Protein AF-A0A534D3E3-F1 (afdb_monomer_lite)

Structure (mmCIF, N/CA/C/O backbone):
data_AF-A0A534D3E3-F1
#
_entry.id   AF-A0A534D3E3-F1
#
loop_
_atom_site.group_PDB
_atom_site.id
_atom_site.type_symbol
_atom_site.label_atom_id
_atom_site.label_alt_id
_atom_site.label_comp_id
_atom_site.label_asym_id
_atom_site.label_entity_id
_atom_site.label_seq_id
_atom_site.pdbx_PDB_ins_code
_atom_site.Cartn_x
_atom_site.Cartn_y
_atom_site.Cartn_z
_atom_site.occupancy
_atom_site.B_iso_or_equiv
_atom_site.auth_seq_id
_atom_site.auth_comp_id
_atom_site.auth_asym_id
_atom_site.auth_atom_id
_atom_site.pdbx_PDB_model_num
ATOM 1 N N . MET A 1 1 ? -6.125 3.840 43.419 1.00 75.56 1 MET A N 1
ATOM 2 C CA . MET A 1 1 ? -5.828 4.718 42.257 1.00 75.56 1 MET A CA 1
ATOM 3 C C . MET A 1 1 ? -6.120 4.050 40.910 1.00 75.56 1 MET A C 1
ATOM 5 O O . MET A 1 1 ? -6.858 4.633 40.124 1.00 75.56 1 MET A O 1
ATOM 9 N N . LEU A 1 2 ? -5.644 2.821 40.665 1.00 86.75 2 LEU A N 1
ATOM 10 C CA . LEU A 1 2 ? -5.868 2.063 39.416 1.00 86.75 2 LEU A CA 1
ATOM 11 C C . LEU A 1 2 ? -7.349 1.882 39.026 1.00 86.75 2 LEU A C 1
ATOM 13 O O . LEU A 1 2 ? -7.695 2.035 37.862 1.00 86.75 2 LEU A O 1
ATOM 17 N N . GLN A 1 3 ? -8.242 1.642 39.992 1.00 91.06 3 GLN A N 1
ATOM 18 C CA . GLN A 1 3 ? -9.683 1.492 39.726 1.00 91.06 3 GLN A CA 1
ATOM 19 C C . GLN A 1 3 ? -10.329 2.766 39.160 1.00 91.06 3 GLN A C 1
ATOM 21 O O . GLN A 1 3 ? -11.187 2.695 38.284 1.00 91.06 3 GLN A O 1
ATOM 26 N N . ARG A 1 4 ? -9.890 3.943 39.623 1.00 90.12 4 ARG A N 1
ATOM 27 C CA . ARG A 1 4 ? -10.405 5.235 39.149 1.00 90.12 4 ARG A CA 1
ATOM 28 C C . ARG A 1 4 ? -9.904 5.539 37.738 1.00 90.12 4 ARG A C 1
ATOM 30 O O . ARG A 1 4 ? -10.676 6.006 36.910 1.00 90.12 4 ARG A O 1
ATOM 37 N N . LEU A 1 5 ? -8.642 5.212 37.457 1.00 91.12 5 LEU A N 1
ATOM 38 C CA . LEU A 1 5 ? -8.078 5.312 36.113 1.00 91.12 5 LEU A CA 1
ATOM 39 C C . LEU A 1 5 ? -8.803 4.374 35.137 1.00 91.12 5 LEU A C 1
ATOM 41 O O . LEU A 1 5 ? -9.232 4.816 34.077 1.00 91.12 5 LEU A O 1
ATOM 45 N N . ALA A 1 6 ? -9.026 3.116 35.525 1.00 91.75 6 ALA A N 1
ATOM 46 C CA . ALA A 1 6 ? -9.755 2.145 34.710 1.00 91.75 6 ALA A CA 1
ATOM 47 C C . ALA A 1 6 ? -11.202 2.585 34.422 1.00 91.75 6 ALA A C 1
ATOM 49 O O . ALA A 1 6 ? -11.683 2.414 33.303 1.00 91.75 6 ALA A O 1
ATOM 50 N N . ALA A 1 7 ? -11.885 3.198 35.395 1.00 91.69 7 ALA A N 1
ATOM 51 C CA . ALA A 1 7 ? -13.228 3.742 35.199 1.00 91.69 7 ALA A CA 1
ATOM 52 C C . ALA A 1 7 ? -13.253 4.890 34.173 1.00 91.69 7 ALA A C 1
ATOM 54 O O . ALA A 1 7 ? -14.152 4.941 33.333 1.00 91.69 7 ALA A O 1
ATOM 55 N N . ILE A 1 8 ? -12.250 5.774 34.204 1.00 93.06 8 ILE A N 1
ATOM 56 C CA . ILE A 1 8 ? -12.109 6.875 33.239 1.00 93.06 8 ILE A CA 1
ATOM 57 C C . ILE A 1 8 ? -11.812 6.320 31.843 1.00 93.06 8 ILE A C 1
ATOM 59 O O . ILE A 1 8 ? -12.531 6.642 30.901 1.00 93.06 8 ILE A O 1
ATOM 63 N N . VAL A 1 9 ? -10.830 5.422 31.718 1.00 91.44 9 VAL A N 1
ATOM 64 C CA . VAL A 1 9 ? -10.483 4.777 30.441 1.00 91.44 9 VAL A CA 1
ATOM 65 C C . VAL A 1 9 ? -11.694 4.059 29.847 1.00 91.44 9 VAL A C 1
ATOM 67 O O . VAL A 1 9 ? -11.983 4.220 28.667 1.00 91.44 9 VAL A O 1
ATOM 70 N N . ARG A 1 10 ? -12.458 3.319 30.661 1.00 92.94 10 ARG A N 1
A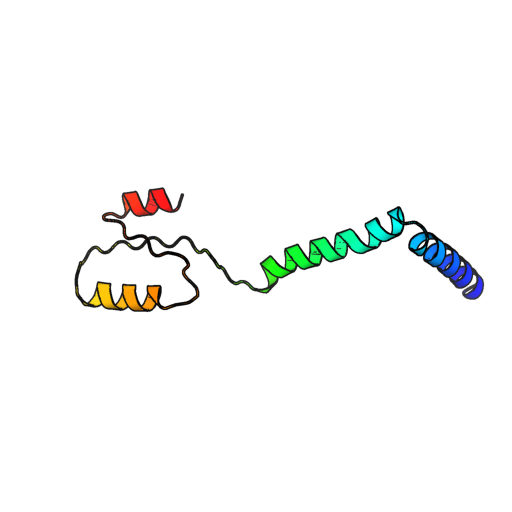TOM 71 C CA . ARG A 1 10 ? -13.673 2.630 30.206 1.00 92.94 10 ARG A CA 1
ATOM 72 C C . ARG A 1 10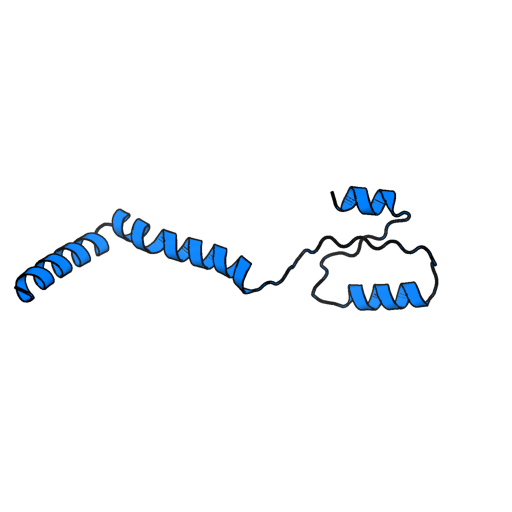 ? -14.730 3.609 29.692 1.00 92.94 10 ARG A C 1
ATOM 74 O O . ARG A 1 10 ? -15.351 3.330 28.670 1.00 92.94 10 ARG A O 1
ATOM 81 N N . LYS A 1 11 ? -14.945 4.735 30.380 1.00 90.88 11 LYS A N 1
ATOM 82 C CA . LYS A 1 11 ? -15.906 5.765 29.955 1.00 90.88 11 LYS A CA 1
ATOM 83 C C . LYS A 1 11 ? -15.508 6.368 28.608 1.00 90.88 11 LYS A C 1
ATOM 85 O O . LYS A 1 11 ? -16.346 6.443 27.711 1.00 90.88 11 LYS A O 1
ATOM 90 N N . GLU A 1 12 ? -14.248 6.764 28.465 1.00 90.06 12 GLU A N 1
ATOM 91 C CA . GLU A 1 12 ? -13.729 7.351 27.227 1.00 90.06 12 GLU A CA 1
ATOM 92 C C . GLU A 1 12 ? -13.766 6.345 26.073 1.00 90.06 12 GLU A C 1
ATOM 94 O O . GLU A 1 12 ? -14.260 6.669 24.998 1.00 90.06 12 GLU A O 1
ATOM 99 N N . LEU A 1 13 ? -13.375 5.088 26.309 1.00 88.19 13 LEU A N 1
ATOM 100 C CA . LEU A 1 13 ? -13.390 4.048 25.280 1.00 88.19 13 LEU A CA 1
ATOM 101 C C . LEU A 1 13 ? -14.811 3.767 24.766 1.00 88.19 13 LEU A C 1
ATOM 103 O O . LEU A 1 13 ? -15.029 3.688 23.560 1.00 88.19 13 LEU A O 1
ATOM 107 N N . ILE A 1 14 ? -15.802 3.678 25.662 1.00 87.88 14 ILE A N 1
ATOM 108 C CA . ILE A 1 14 ? -17.213 3.517 25.272 1.00 87.88 14 ILE A CA 1
ATOM 109 C C . ILE A 1 14 ? -17.707 4.744 24.493 1.00 87.88 14 ILE A C 1
ATOM 111 O O . ILE A 1 14 ? -18.455 4.598 23.527 1.00 87.88 14 ILE A O 1
ATOM 115 N N . THR A 1 15 ? -17.285 5.944 24.891 1.00 87.62 15 THR A N 1
ATOM 116 C CA . THR A 1 15 ? -17.685 7.204 24.247 1.00 87.62 15 THR A CA 1
ATOM 117 C C . THR A 1 15 ? -17.100 7.306 22.836 1.00 87.62 15 THR A C 1
ATOM 119 O O . THR A 1 15 ? -17.844 7.547 21.887 1.00 87.62 15 THR A O 1
ATOM 122 N N . MET A 1 16 ? -15.809 7.007 22.670 1.00 85.88 16 MET A N 1
ATOM 123 C CA . MET A 1 16 ? -15.127 6.956 21.372 1.00 85.88 16 MET A CA 1
ATOM 124 C C . MET A 1 16 ? -15.709 5.884 20.446 1.00 85.88 16 MET A C 1
ATOM 126 O O . MET A 1 16 ? -15.851 6.112 19.248 1.00 85.88 16 MET A O 1
ATOM 130 N N . LEU A 1 17 ? -16.080 4.716 20.982 1.00 83.31 17 LEU A N 1
ATOM 131 C CA . LEU A 1 17 ? -16.717 3.665 20.188 1.00 83.31 17 LEU A CA 1
ATOM 132 C C . LEU A 1 17 ? -18.138 4.045 19.759 1.00 83.31 17 LEU A C 1
ATOM 134 O O . LEU A 1 17 ? -18.569 3.641 18.678 1.00 83.31 17 LEU A O 1
ATOM 138 N N . ARG A 1 18 ? -18.881 4.803 20.573 1.00 87.31 18 ARG A N 1
ATOM 139 C CA . ARG A 1 18 ? -20.270 5.197 20.291 1.00 87.31 18 ARG A CA 1
ATOM 140 C C . ARG A 1 18 ? -20.371 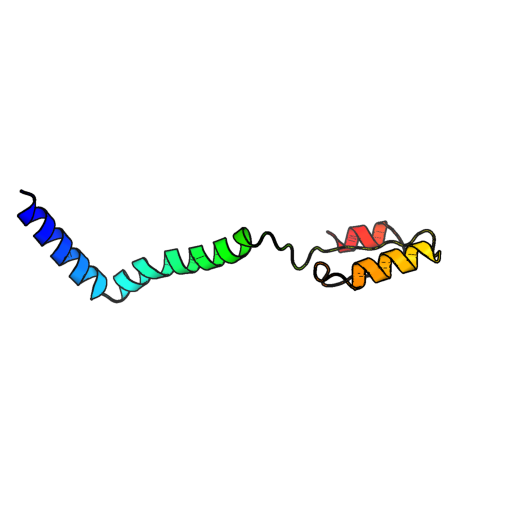6.392 19.341 1.00 87.31 18 ARG A C 1
ATOM 142 O O . ARG A 1 18 ? -21.341 6.460 18.590 1.00 87.31 18 ARG A O 1
ATOM 149 N N . ASP A 1 19 ? -19.385 7.285 19.340 1.00 89.75 19 ASP A N 1
ATOM 150 C CA . ASP A 1 19 ? -19.331 8.418 18.418 1.00 89.75 19 ASP A CA 1
ATOM 151 C C . ASP A 1 19 ? -18.833 7.972 17.022 1.00 89.75 19 ASP A C 1
ATOM 153 O O . ASP A 1 19 ? -17.705 7.483 16.887 1.00 89.75 19 ASP A O 1
ATOM 157 N N . PRO A 1 20 ? -19.642 8.129 15.955 1.00 82.25 20 PRO A N 1
ATOM 158 C CA . PRO A 1 20 ? -19.243 7.746 14.603 1.00 82.25 20 PRO A CA 1
ATOM 159 C C . PRO A 1 20 ? -18.004 8.502 14.101 1.00 82.25 20 PRO A C 1
ATOM 161 O O . PRO A 1 20 ? -17.209 7.921 13.363 1.00 82.25 20 PRO A O 1
ATOM 164 N N . ARG A 1 21 ? -17.790 9.763 14.510 1.00 85.50 21 ARG A N 1
ATOM 165 C CA . ARG A 1 21 ? -16.618 10.556 14.098 1.00 85.50 21 ARG A CA 1
ATOM 166 C C . ARG A 1 21 ? -15.341 10.046 14.755 1.00 85.50 21 ARG A C 1
ATOM 168 O O . ARG A 1 21 ? -14.321 9.905 14.083 1.00 85.50 21 ARG A O 1
ATOM 175 N N . ALA A 1 22 ? -15.405 9.726 16.047 1.00 85.06 22 ALA A N 1
ATOM 176 C CA . ALA A 1 22 ? -14.276 9.152 16.773 1.00 85.06 22 ALA A CA 1
ATOM 177 C C . ALA A 1 22 ? -13.914 7.761 16.230 1.00 85.06 22 ALA A C 1
ATOM 179 O O . ALA A 1 22 ? -12.739 7.464 16.020 1.00 85.06 22 ALA A O 1
ATOM 180 N N . ARG A 1 23 ? -14.921 6.942 15.900 1.00 86.19 23 ARG A N 1
ATOM 181 C CA . ARG A 1 23 ? -14.719 5.638 15.257 1.00 86.19 23 ARG A CA 1
ATOM 182 C C . ARG A 1 23 ? -14.042 5.759 13.891 1.00 86.19 23 ARG A C 1
ATOM 184 O O . ARG A 1 23 ? -13.120 5.003 13.607 1.00 86.19 23 ARG A O 1
ATOM 191 N N . LEU A 1 24 ? -14.466 6.712 13.059 1.00 88.81 24 LEU A N 1
ATOM 192 C CA . LEU A 1 24 ? -13.825 6.988 11.769 1.00 88.81 24 LEU A CA 1
ATOM 193 C C . LEU A 1 24 ? -12.363 7.408 11.955 1.00 88.81 24 LEU A C 1
ATOM 195 O O . LEU A 1 24 ? -11.488 6.841 11.311 1.00 88.81 24 LEU A O 1
ATOM 199 N N . SER A 1 25 ? -12.084 8.327 12.879 1.00 88.44 25 SER A N 1
ATOM 200 C CA . SER A 1 25 ? -10.715 8.774 13.177 1.00 88.44 25 SER A CA 1
ATOM 201 C C . SER A 1 25 ? -9.807 7.645 13.690 1.00 88.44 25 SER A C 1
ATOM 203 O O . SER A 1 25 ? -8.620 7.625 13.388 1.00 88.44 25 SER A O 1
ATOM 205 N N . LEU A 1 26 ? -10.358 6.664 14.415 1.00 87.50 26 LEU A N 1
ATOM 206 C CA . LEU A 1 26 ? -9.605 5.506 14.905 1.00 87.50 26 LEU A CA 1
ATOM 207 C C . LEU A 1 26 ? -9.292 4.481 13.801 1.00 87.50 26 LEU A C 1
ATOM 209 O O . LEU A 1 26 ? -8.248 3.835 13.842 1.00 87.50 26 LEU A O 1
ATOM 213 N N . ILE A 1 27 ? -10.196 4.310 12.831 1.00 88.62 27 ILE A N 1
ATOM 214 C CA . ILE A 1 27 ? -10.131 3.230 11.833 1.00 88.62 27 ILE A CA 1
ATOM 215 C C . ILE A 1 27 ? -9.535 3.690 10.494 1.00 88.62 27 ILE A C 1
ATOM 217 O O . ILE A 1 27 ? -8.833 2.916 9.845 1.00 88.62 27 ILE A O 1
ATOM 221 N N . ILE A 1 28 ? -9.766 4.939 10.078 1.00 92.31 28 ILE A N 1
ATOM 222 C CA . ILE A 1 28 ? -9.269 5.470 8.798 1.00 92.31 28 ILE A CA 1
ATOM 223 C C . ILE A 1 28 ? -7.735 5.422 8.705 1.00 92.31 28 ILE A C 1
ATOM 225 O O . ILE A 1 28 ? -7.244 4.898 7.703 1.00 92.31 28 ILE A O 1
ATOM 229 N N . PRO A 1 29 ? -6.956 5.916 9.692 1.00 92.31 29 PRO A N 1
ATOM 230 C CA . PRO A 1 29 ? -5.501 5.937 9.570 1.00 92.31 29 PRO A CA 1
ATOM 231 C C . PRO A 1 29 ? -4.895 4.533 9.413 1.00 92.31 29 PRO A C 1
ATOM 233 O O . PRO A 1 29 ? -4.128 4.352 8.469 1.00 92.31 29 PRO A O 1
ATOM 236 N N . PRO A 1 30 ? -5.273 3.512 10.215 1.00 91.69 30 PRO A N 1
ATOM 237 C CA . PRO A 1 30 ? -4.815 2.137 10.006 1.00 91.69 30 PRO A CA 1
ATOM 238 C C . PRO A 1 30 ? -5.185 1.559 8.637 1.00 91.69 30 PRO A C 1
ATOM 240 O O . PRO A 1 30 ? -4.382 0.847 8.043 1.00 91.69 30 PRO A O 1
ATOM 243 N N . ILE A 1 31 ? -6.377 1.865 8.113 1.00 92.25 31 ILE A N 1
ATOM 244 C CA . ILE A 1 31 ? -6.792 1.400 6.783 1.00 92.25 31 ILE A CA 1
ATOM 245 C C . ILE A 1 31 ? -5.910 2.020 5.697 1.00 92.25 31 ILE A C 1
ATOM 247 O O . ILE A 1 31 ? -5.359 1.294 4.872 1.00 92.25 31 ILE A O 1
ATOM 251 N N . ILE A 1 32 ? -5.728 3.343 5.709 1.00 91.44 32 ILE A N 1
ATOM 252 C CA . ILE A 1 32 ? -4.840 4.032 4.760 1.00 91.44 32 ILE A CA 1
ATOM 253 C C . ILE A 1 32 ? -3.416 3.484 4.885 1.00 91.44 32 ILE A C 1
ATOM 255 O O . ILE A 1 32 ? -2.777 3.188 3.880 1.00 91.44 32 ILE A O 1
ATOM 259 N N . GLN A 1 33 ? -2.940 3.283 6.111 1.00 89.62 33 GLN A N 1
ATOM 260 C CA . GLN A 1 33 ? -1.631 2.707 6.396 1.00 89.62 33 GLN A CA 1
ATOM 261 C C . GLN A 1 33 ? -1.478 1.295 5.812 1.00 89.62 33 GLN A C 1
ATOM 263 O O . GLN A 1 33 ? -0.435 0.996 5.238 1.00 89.62 33 GLN A O 1
ATOM 268 N N . LEU A 1 34 ? -2.503 0.441 5.894 1.00 89.00 34 LEU A N 1
ATOM 269 C CA . LEU A 1 34 ? -2.497 -0.877 5.253 1.00 89.00 34 LEU A CA 1
ATOM 270 C C . LEU A 1 34 ? -2.424 -0.770 3.728 1.00 89.00 34 LEU A C 1
ATOM 272 O O . LEU A 1 34 ? -1.694 -1.540 3.118 1.00 89.00 34 LEU A O 1
ATOM 276 N N . PHE A 1 35 ? -3.116 0.185 3.104 1.00 84.62 35 PHE A N 1
ATOM 277 C CA . PHE A 1 35 ? -3.021 0.400 1.654 1.00 84.62 35 PHE A CA 1
ATOM 278 C C . PHE A 1 35 ? -1.638 0.906 1.226 1.00 84.62 35 PHE A C 1
ATOM 280 O O . PHE A 1 35 ? -1.058 0.404 0.259 1.00 84.62 35 PHE A O 1
ATOM 287 N N . VAL A 1 36 ? -1.081 1.863 1.972 1.00 83.00 36 VAL A N 1
ATOM 288 C CA . VAL A 1 36 ? 0.267 2.395 1.733 1.00 83.00 36 VAL A CA 1
ATOM 289 C C . VAL A 1 36 ? 1.305 1.285 1.895 1.00 83.00 36 VAL A C 1
ATOM 291 O O . VAL A 1 36 ? 2.127 1.065 1.004 1.00 83.00 36 VAL A O 1
ATOM 294 N N . PHE A 1 37 ? 1.231 0.517 2.983 1.00 79.81 37 PHE A N 1
ATOM 295 C CA . PHE A 1 37 ? 2.134 -0.607 3.197 1.00 79.81 37 PHE A CA 1
ATOM 296 C C . PHE A 1 37 ? 1.867 -1.784 2.274 1.00 79.81 37 PHE A C 1
ATOM 298 O O . PHE A 1 37 ? 2.818 -2.465 1.938 1.00 79.81 37 PHE A O 1
ATOM 305 N N . SER A 1 38 ? 0.651 -2.009 1.784 1.00 77.44 38 SER A N 1
ATOM 306 C CA . SER A 1 38 ? 0.403 -3.036 0.767 1.00 77.44 38 SER A CA 1
ATOM 307 C C . SER A 1 38 ? 1.179 -2.752 -0.517 1.00 77.44 38 SER A C 1
ATOM 309 O O . SER A 1 38 ? 1.580 -3.697 -1.183 1.00 77.44 38 SER A O 1
ATOM 311 N N . SER A 1 39 ? 1.403 -1.480 -0.856 1.00 66.94 39 SER A N 1
ATOM 312 C CA . SER A 1 39 ? 2.225 -1.102 -2.013 1.00 66.94 39 SER A CA 1
ATOM 313 C C . SER A 1 39 ? 3.723 -1.221 -1.715 1.00 66.94 39 SER A C 1
ATOM 315 O O . SER A 1 39 ? 4.495 -1.639 -2.572 1.00 66.94 39 SER A O 1
ATOM 317 N N . ALA A 1 40 ? 4.145 -0.886 -0.491 1.00 62.31 40 ALA A N 1
ATOM 318 C CA . ALA A 1 40 ? 5.550 -0.962 -0.087 1.00 62.31 40 ALA A CA 1
ATOM 319 C C . ALA A 1 40 ? 6.025 -2.398 0.227 1.00 62.31 40 ALA A C 1
ATOM 321 O O . ALA A 1 40 ? 7.167 -2.748 -0.058 1.00 62.31 40 ALA A O 1
ATOM 322 N N . ALA A 1 41 ? 5.161 -3.232 0.809 1.00 59.84 41 ALA A N 1
ATOM 323 C CA . ALA A 1 41 ? 5.500 -4.546 1.352 1.00 59.84 41 ALA A CA 1
ATOM 324 C C . ALA A 1 41 ? 5.687 -5.614 0.276 1.00 59.84 41 ALA A C 1
ATOM 326 O O . ALA A 1 41 ? 6.428 -6.566 0.500 1.00 59.84 41 ALA A O 1
ATOM 327 N N . THR A 1 42 ? 5.050 -5.479 -0.889 1.00 58.28 42 THR A N 1
ATOM 328 C CA . THR A 1 42 ? 5.264 -6.451 -1.962 1.00 58.28 42 THR A CA 1
ATOM 329 C C . THR A 1 42 ? 6.602 -6.265 -2.665 1.00 58.28 42 THR A C 1
ATOM 331 O O . THR A 1 42 ? 7.037 -7.225 -3.290 1.00 58.28 42 THR A O 1
ATOM 334 N N . MET A 1 43 ? 7.239 -5.076 -2.626 1.00 55.16 43 MET A N 1
ATOM 335 C CA . MET A 1 43 ? 8.378 -4.708 -3.506 1.00 55.16 43 MET A CA 1
ATOM 336 C C . MET A 1 43 ? 8.190 -5.176 -4.970 1.00 55.16 43 MET A C 1
ATOM 338 O O . MET A 1 43 ? 9.139 -5.242 -5.749 1.00 55.16 43 MET A O 1
ATOM 342 N N . GLU A 1 44 ? 6.956 -5.515 -5.361 1.00 54.75 44 GLU A N 1
ATOM 343 C CA . GLU A 1 44 ? 6.598 -5.957 -6.689 1.00 54.75 44 GLU A CA 1
ATOM 344 C C . GLU A 1 44 ? 6.550 -4.678 -7.488 1.00 54.75 44 GLU A C 1
ATOM 346 O O . GLU A 1 44 ? 5.547 -3.962 -7.500 1.00 54.75 44 GLU A O 1
ATOM 351 N N . VAL A 1 45 ? 7.660 -4.384 -8.150 1.00 53.12 45 VAL A N 1
ATOM 352 C CA . VAL A 1 45 ? 7.699 -3.379 -9.197 1.00 53.12 45 VAL A CA 1
ATOM 353 C C . VAL A 1 45 ? 6.909 -3.946 -10.381 1.00 53.12 45 VAL A C 1
ATOM 355 O O . VAL A 1 45 ? 7.450 -4.403 -11.380 1.00 53.12 45 VAL A O 1
ATOM 358 N N . LYS A 1 46 ? 5.586 -4.021 -10.240 1.00 54.75 46 LYS A N 1
ATOM 359 C CA . LYS A 1 46 ? 4.672 -4.224 -11.357 1.00 54.75 46 LYS A CA 1
ATOM 360 C C . LYS A 1 46 ? 4.587 -2.880 -12.063 1.00 54.75 46 LYS A C 1
ATOM 362 O O . LYS A 1 46 ? 4.319 -1.868 -11.420 1.00 54.75 46 LYS A O 1
ATOM 367 N N . ASN A 1 47 ? 4.813 -2.889 -13.376 1.00 56.69 47 ASN A N 1
ATOM 368 C CA . ASN A 1 47 ? 4.990 -1.703 -14.225 1.00 56.69 47 ASN A CA 1
ATOM 369 C C . ASN A 1 47 ? 6.384 -1.053 -14.168 1.00 56.69 47 ASN A C 1
ATOM 371 O O . ASN A 1 47 ? 6.485 0.170 -14.215 1.00 56.69 47 ASN A O 1
ATOM 375 N N . ILE A 1 48 ? 7.466 -1.843 -14.140 1.00 60.22 48 ILE A N 1
ATOM 376 C CA . ILE A 1 48 ? 8.770 -1.300 -14.557 1.00 60.22 48 ILE A CA 1
ATOM 377 C C . ILE A 1 48 ? 8.632 -0.880 -16.024 1.00 60.22 48 ILE A C 1
ATOM 379 O O . ILE A 1 48 ? 8.370 -1.721 -16.889 1.00 60.22 48 ILE A O 1
ATOM 383 N N . ALA A 1 49 ? 8.785 0.413 -16.304 1.00 64.81 49 ALA A N 1
ATOM 384 C CA . ALA A 1 49 ? 8.936 0.896 -17.666 1.00 64.81 49 ALA A CA 1
ATOM 385 C C . ALA A 1 49 ? 10.278 0.371 -18.196 1.00 64.81 49 ALA A C 1
ATOM 387 O O . ALA A 1 49 ? 11.342 0.783 -17.743 1.00 64.81 49 ALA A O 1
ATOM 388 N N . VAL A 1 50 ? 10.225 -0.609 -19.100 1.00 69.62 50 VAL A N 1
ATOM 389 C CA . VAL A 1 50 ? 11.410 -1.191 -19.735 1.00 69.62 50 VAL A CA 1
ATOM 390 C C . VAL A 1 50 ? 11.339 -0.906 -21.223 1.00 69.62 50 VAL A C 1
ATOM 392 O O . VAL A 1 50 ? 10.391 -1.305 -21.898 1.00 69.62 50 VAL A O 1
ATOM 395 N N . ALA A 1 51 ? 12.358 -0.226 -21.734 1.00 76.44 51 ALA A N 1
ATOM 396 C CA . ALA A 1 51 ? 12.548 -0.011 -23.157 1.00 76.44 51 ALA A CA 1
ATOM 397 C C . ALA A 1 51 ? 13.591 -1.003 -23.684 1.00 76.44 51 ALA A C 1
ATOM 399 O O . ALA A 1 51 ? 14.688 -1.099 -23.134 1.00 76.44 51 ALA A O 1
ATOM 400 N N . VAL A 1 52 ? 13.261 -1.739 -24.749 1.00 78.31 52 VAL A N 1
ATOM 401 C CA . VAL A 1 52 ? 14.200 -2.672 -25.388 1.00 78.31 52 VAL A CA 1
ATOM 402 C C . VAL A 1 52 ? 14.671 -2.084 -26.713 1.00 78.31 52 VAL A C 1
ATOM 404 O O . VAL A 1 52 ? 13.865 -1.826 -27.611 1.00 78.31 52 VAL A O 1
ATOM 407 N N . VAL A 1 53 ? 15.986 -1.895 -26.840 1.00 81.88 53 VAL A N 1
ATOM 408 C CA . VAL A 1 53 ? 16.644 -1.476 -28.084 1.00 81.88 53 VAL A CA 1
ATOM 409 C C . VAL A 1 53 ? 17.448 -2.651 -28.613 1.00 81.88 53 VAL A C 1
ATOM 411 O O . VAL A 1 53 ? 18.398 -3.107 -27.982 1.00 81.88 53 VAL A O 1
ATOM 414 N N . ASP A 1 54 ? 17.054 -3.140 -29.779 1.00 80.88 54 ASP A N 1
ATOM 415 C CA . ASP A 1 54 ? 17.714 -4.255 -30.448 1.00 80.88 54 ASP A CA 1
ATOM 416 C C . ASP A 1 54 ? 18.614 -3.726 -31.570 1.00 80.88 54 ASP A C 1
ATOM 418 O O . ASP A 1 54 ? 18.130 -3.343 -32.639 1.00 80.88 54 ASP A O 1
ATOM 422 N N . LEU A 1 55 ? 19.917 -3.662 -31.285 1.00 77.44 55 LEU A N 1
ATOM 423 C CA . LEU A 1 55 ? 20.945 -3.139 -32.192 1.00 77.44 55 LEU A CA 1
ATOM 424 C C . LEU A 1 55 ? 21.499 -4.206 -33.145 1.00 77.44 55 LEU A C 1
ATOM 426 O O . LEU A 1 55 ? 21.945 -3.867 -34.237 1.00 77.44 55 LEU A O 1
ATOM 430 N N . ASP A 1 56 ? 21.461 -5.474 -32.737 1.00 77.31 56 ASP A N 1
ATOM 431 C CA . ASP A 1 56 ? 22.081 -6.593 -33.456 1.00 77.31 56 ASP A CA 1
ATOM 432 C C . ASP A 1 56 ? 21.084 -7.297 -34.395 1.00 77.31 56 ASP A C 1
ATOM 434 O O . ASP A 1 56 ? 21.469 -7.875 -35.406 1.00 77.31 56 ASP A O 1
ATOM 438 N N . ARG A 1 57 ? 19.772 -7.228 -34.104 1.00 75.69 57 ARG A N 1
ATOM 439 C CA . ARG A 1 57 ? 18.682 -7.869 -34.875 1.00 75.69 57 ARG A CA 1
ATOM 440 C C . ARG A 1 57 ? 18.882 -9.374 -35.114 1.00 75.69 57 ARG A C 1
ATOM 442 O O . ARG A 1 57 ? 18.235 -9.953 -35.988 1.00 75.69 57 ARG A O 1
ATOM 449 N N . GLY A 1 58 ? 19.768 -10.001 -34.345 1.00 82.50 58 GLY A N 1
ATOM 450 C CA . GLY A 1 58 ? 20.136 -11.402 -34.463 1.00 82.50 58 GLY A CA 1
ATOM 451 C C . GLY A 1 58 ? 19.173 -12.352 -33.739 1.00 82.50 58 GLY A C 1
ATOM 452 O O . GLY A 1 58 ? 18.335 -11.929 -32.937 1.00 82.50 58 GLY A O 1
ATOM 453 N N . PRO A 1 59 ? 19.314 -13.670 -33.964 1.00 80.62 59 PRO A N 1
ATOM 454 C CA . PRO A 1 59 ? 18.458 -14.686 -33.347 1.00 80.62 59 PRO A CA 1
ATOM 455 C C . PRO A 1 59 ? 18.580 -14.728 -31.815 1.00 80.62 59 PRO A C 1
ATOM 457 O O . PRO A 1 59 ? 17.601 -15.007 -31.128 1.00 80.62 59 PRO A O 1
ATOM 460 N N . TYR A 1 60 ? 19.747 -14.381 -31.265 1.00 81.25 60 TYR A N 1
ATOM 461 C CA . TYR A 1 60 ? 19.975 -14.317 -29.817 1.00 81.25 60 TYR A CA 1
ATOM 462 C C . TYR A 1 60 ? 19.227 -13.158 -29.145 1.00 81.25 60 TYR A C 1
ATOM 464 O O . TYR A 1 60 ? 18.739 -13.304 -28.026 1.00 81.25 60 TYR A O 1
ATOM 472 N N . ALA A 1 61 ? 19.081 -12.022 -29.835 1.00 81.44 61 ALA A N 1
ATOM 473 C CA . ALA A 1 61 ? 18.297 -10.897 -29.334 1.00 81.44 61 ALA A CA 1
ATOM 474 C C . ALA A 1 61 ? 16.801 -11.251 -29.255 1.00 81.44 61 ALA A C 1
ATOM 476 O O . ALA A 1 61 ? 16.119 -10.840 -28.315 1.00 81.44 61 ALA A O 1
ATOM 477 N N . LEU A 1 62 ? 16.307 -12.056 -30.203 1.00 81.75 62 LEU A N 1
ATOM 478 C CA . LEU A 1 62 ? 14.930 -12.552 -30.216 1.00 81.75 62 LEU A CA 1
ATOM 479 C C . LEU A 1 62 ? 14.648 -13.504 -29.041 1.00 81.75 62 LEU A C 1
ATOM 481 O O . LEU A 1 62 ? 13.620 -13.360 -28.382 1.00 81.75 62 LEU A O 1
ATOM 485 N N . ASP A 1 63 ? 15.562 -14.437 -28.752 1.00 83.31 63 ASP A N 1
ATOM 486 C CA . ASP A 1 63 ? 15.417 -15.390 -27.639 1.00 83.31 63 ASP A CA 1
ATOM 487 C C . ASP A 1 63 ? 15.339 -14.667 -26.285 1.00 83.31 63 ASP A C 1
ATOM 489 O O . ASP A 1 63 ? 14.438 -14.903 -25.477 1.00 83.31 63 ASP A O 1
ATOM 493 N N . VAL A 1 64 ? 16.221 -13.689 -26.067 1.00 82.94 64 VAL A N 1
ATOM 494 C CA . VAL A 1 64 ? 16.197 -12.849 -24.862 1.00 82.94 64 VAL A CA 1
ATOM 495 C C . VAL A 1 64 ? 14.872 -12.088 -24.759 1.00 82.94 64 VAL A C 1
ATOM 497 O O . VAL A 1 64 ? 14.228 -12.126 -23.712 1.00 82.94 64 VAL A O 1
ATOM 500 N N . GLN A 1 65 ? 14.403 -11.464 -25.843 1.00 80.44 65 GLN A N 1
ATOM 501 C CA . GLN A 1 65 ? 13.119 -10.753 -25.858 1.00 80.44 65 GLN A CA 1
ATOM 502 C C . GLN A 1 65 ? 11.936 -11.664 -25.514 1.00 80.44 65 GLN A C 1
ATOM 504 O O . GLN A 1 65 ? 11.079 -11.275 -24.721 1.00 80.44 65 GLN A O 1
ATOM 509 N N . GLN A 1 66 ? 11.897 -12.882 -26.057 1.00 81.50 66 GLN A N 1
ATOM 510 C CA . GLN A 1 66 ? 10.840 -13.853 -25.767 1.00 81.50 66 GLN A CA 1
ATOM 511 C C . GLN A 1 66 ? 10.852 -14.291 -24.300 1.00 81.50 66 GLN A C 1
ATOM 513 O O . GLN A 1 66 ? 9.797 -14.373 -23.667 1.00 81.50 66 GLN A O 1
ATOM 518 N N . ARG A 1 67 ? 12.039 -14.510 -23.726 1.00 81.56 67 ARG A N 1
ATOM 519 C CA . ARG A 1 67 ? 12.192 -14.872 -22.310 1.00 81.56 67 ARG A CA 1
ATOM 520 C C . ARG A 1 67 ? 11.777 -13.736 -21.376 1.00 81.56 67 ARG A C 1
ATOM 522 O O . ARG A 1 67 ? 11.125 -14.001 -20.367 1.00 81.56 67 ARG A O 1
ATOM 529 N N . LEU A 1 68 ? 12.089 -12.483 -21.718 1.00 78.00 68 LEU A N 1
ATOM 530 C CA . LEU A 1 68 ? 11.586 -11.325 -20.975 1.00 78.00 68 LEU A CA 1
ATOM 531 C C . LEU A 1 68 ? 10.060 -11.196 -21.103 1.00 78.00 68 LEU A C 1
ATOM 533 O O . LEU A 1 68 ? 9.387 -11.007 -20.088 1.00 78.00 68 LEU A O 1
ATOM 537 N N . ALA A 1 69 ? 9.506 -11.353 -22.310 1.00 76.31 69 ALA A N 1
ATOM 538 C CA . ALA A 1 69 ? 8.067 -11.245 -22.569 1.00 76.31 69 ALA A CA 1
ATOM 539 C C . ALA A 1 69 ? 7.240 -12.314 -21.839 1.00 76.31 69 ALA A C 1
ATOM 541 O O . ALA A 1 69 ? 6.097 -12.064 -21.468 1.00 76.31 69 ALA A O 1
ATOM 542 N N . GLY A 1 70 ? 7.817 -13.497 -21.609 1.00 73.50 70 GLY A N 1
ATOM 543 C CA . GLY A 1 70 ? 7.182 -14.575 -20.850 1.00 73.50 70 GLY A CA 1
ATOM 544 C C . GLY A 1 70 ? 7.201 -14.388 -19.328 1.00 73.50 70 GLY A C 1
ATOM 545 O O . GLY A 1 70 ? 6.550 -15.154 -18.614 1.00 73.50 70 GLY A O 1
ATOM 546 N N . SER A 1 71 ? 7.936 -13.404 -18.800 1.00 73.00 71 SER A N 1
ATOM 547 C CA . SER A 1 71 ? 8.027 -13.182 -17.355 1.00 73.00 71 SER A CA 1
ATOM 548 C C . SER A 1 71 ? 6.889 -12.289 -16.842 1.00 73.00 71 SER A C 1
ATOM 550 O O . SER A 1 71 ? 6.512 -11.300 -17.463 1.00 73.00 71 SER A O 1
ATOM 552 N N . ARG A 1 72 ? 6.349 -12.611 -15.659 1.00 65.69 72 ARG A N 1
ATOM 553 C CA . ARG A 1 72 ? 5.232 -11.867 -15.037 1.00 65.69 72 ARG A CA 1
ATOM 554 C C . ARG A 1 72 ? 5.622 -10.482 -14.500 1.00 65.69 72 ARG A C 1
ATOM 556 O O . ARG A 1 72 ? 4.758 -9.761 -14.008 1.00 65.69 72 ARG A O 1
ATOM 563 N N . SER A 1 73 ? 6.906 -10.137 -14.558 1.00 63.62 73 SER A N 1
ATOM 564 C CA . SER A 1 73 ? 7.458 -8.892 -14.020 1.00 63.62 73 SER A CA 1
ATOM 565 C C . SER A 1 73 ? 7.342 -7.713 -14.990 1.00 63.62 73 SER A C 1
ATOM 567 O O . SER A 1 73 ? 7.332 -6.569 -14.543 1.00 63.62 73 SER A O 1
ATOM 569 N N . PHE A 1 74 ? 7.215 -7.961 -16.300 1.00 65.75 74 PHE A N 1
ATOM 570 C CA . PHE A 1 74 ? 7.150 -6.901 -17.310 1.00 65.75 74 PHE A CA 1
ATOM 571 C C . PHE A 1 74 ? 5.748 -6.811 -17.919 1.00 65.75 74 PHE A C 1
ATOM 573 O O . PHE A 1 74 ? 5.265 -7.749 -18.545 1.00 65.75 74 PHE A O 1
ATOM 580 N N . THR A 1 75 ? 5.090 -5.661 -17.753 1.00 63.84 75 THR A N 1
ATOM 581 C CA . THR 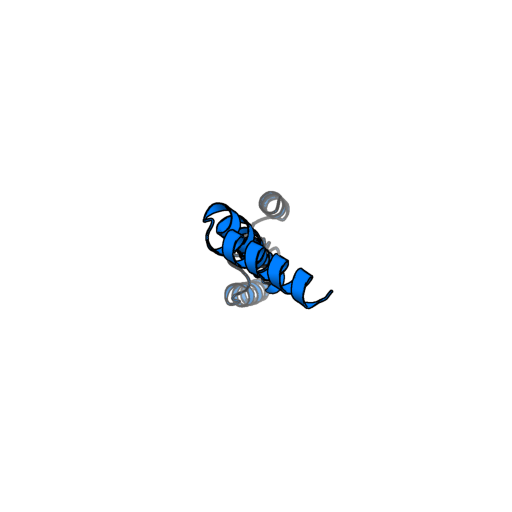A 1 75 ? 3.741 -5.424 -18.295 1.00 63.84 75 THR A CA 1
ATOM 582 C C . THR A 1 75 ? 3.767 -5.173 -19.808 1.00 63.84 75 THR A C 1
ATOM 584 O O . THR A 1 75 ? 2.842 -5.568 -20.515 1.00 63.84 75 THR A O 1
ATOM 587 N N . ARG A 1 76 ? 4.807 -4.498 -20.322 1.00 64.81 76 ARG A N 1
ATOM 588 C CA . ARG A 1 76 ? 5.003 -4.221 -21.755 1.00 64.81 76 ARG A CA 1
ATOM 589 C C . ARG A 1 76 ? 6.489 -4.146 -22.092 1.00 64.81 76 ARG A C 1
ATOM 591 O O . ARG A 1 76 ? 7.258 -3.577 -21.328 1.00 64.81 76 ARG A O 1
ATOM 598 N N . LEU A 1 77 ? 6.850 -4.659 -23.267 1.00 70.31 77 LEU A N 1
ATOM 599 C CA . LEU A 1 77 ? 8.187 -4.540 -23.855 1.00 70.31 77 LEU A CA 1
ATOM 600 C C . LEU A 1 77 ? 8.088 -3.804 -25.202 1.00 70.31 77 LEU A C 1
ATOM 602 O O . LEU A 1 77 ? 8.088 -4.443 -26.256 1.00 70.31 77 LEU A O 1
ATOM 606 N N . PRO A 1 78 ? 7.919 -2.470 -25.200 1.00 72.12 78 PRO A N 1
ATOM 607 C CA . PRO A 1 78 ? 7.980 -1.681 -26.422 1.00 72.12 78 PRO A CA 1
ATOM 608 C C . PRO A 1 78 ? 9.386 -1.756 -27.037 1.00 72.12 78 PRO A C 1
ATOM 610 O O . PRO A 1 78 ? 10.397 -1.550 -26.360 1.00 72.12 78 PRO A O 1
ATOM 613 N N . ARG A 1 79 ? 9.436 -2.071 -28.337 1.00 73.19 79 ARG A N 1
ATOM 614 C CA . ARG A 1 79 ? 10.673 -2.121 -29.121 1.00 73.19 79 ARG A CA 1
ATOM 615 C C . ARG A 1 79 ? 10.952 -0.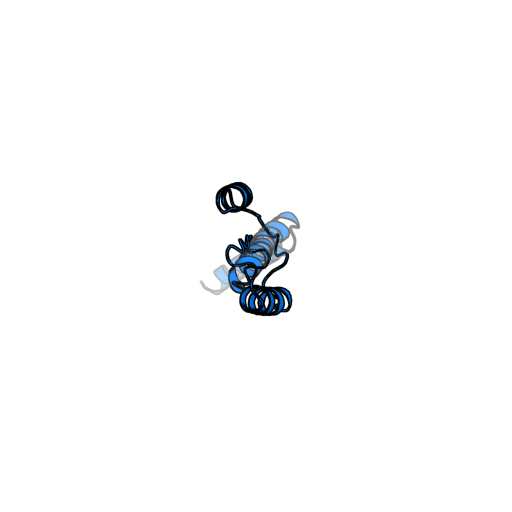749 -29.716 1.00 73.19 79 ARG A C 1
ATOM 617 O O . ARG A 1 79 ? 10.112 -0.206 -30.431 1.00 73.19 79 ARG A O 1
ATOM 624 N N . TYR A 1 80 ? 12.157 -0.246 -29.489 1.00 79.38 80 TYR A N 1
ATOM 625 C CA . TYR A 1 80 ? 12.616 1.021 -30.045 1.00 79.38 80 TYR A CA 1
ATOM 626 C C . TYR A 1 80 ? 13.732 0.788 -31.058 1.00 79.38 80 TYR A C 1
ATOM 628 O O . TYR A 1 80 ? 14.578 -0.092 -30.895 1.00 79.38 80 TYR A O 1
ATOM 636 N N . ALA A 1 81 ? 13.728 1.582 -32.128 1.00 75.12 81 ALA A N 1
ATOM 637 C CA . ALA A 1 81 ? 14.722 1.480 -33.193 1.00 75.12 81 ALA A CA 1
ATOM 638 C C . ALA A 1 81 ? 16.074 2.100 -32.806 1.00 75.12 81 ALA A C 1
ATOM 640 O O . ALA A 1 81 ? 17.088 1.793 -33.425 1.00 75.12 81 ALA A O 1
ATOM 641 N N . ASN A 1 82 ? 16.093 2.991 -31.812 1.00 77.38 82 ASN A N 1
ATOM 642 C CA . ASN A 1 82 ? 17.294 3.687 -31.370 1.00 77.38 82 ASN A CA 1
ATOM 643 C C . ASN A 1 82 ? 17.231 4.001 -29.866 1.00 77.38 82 ASN A C 1
ATOM 645 O O . ASN A 1 82 ? 16.155 4.059 -29.272 1.00 77.38 82 ASN A O 1
ATOM 649 N N . VAL A 1 83 ? 18.401 4.228 -29.264 1.00 77.38 83 VAL A N 1
ATOM 650 C CA . VAL A 1 83 ? 18.531 4.536 -27.829 1.00 77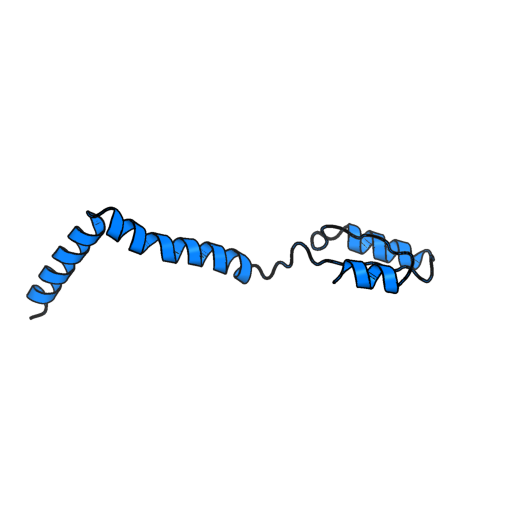.38 83 VAL A CA 1
ATOM 651 C C . VAL A 1 83 ? 17.892 5.882 -27.474 1.00 77.38 83 VAL A C 1
ATOM 653 O O . VAL A 1 83 ? 17.302 6.011 -26.410 1.00 77.38 83 VAL A O 1
ATOM 656 N N . ALA A 1 84 ? 17.920 6.862 -28.382 1.00 77.38 84 ALA A N 1
ATOM 657 C CA . ALA A 1 84 ? 17.329 8.182 -28.147 1.00 77.38 84 ALA A CA 1
ATOM 658 C C . ALA A 1 84 ? 15.798 8.133 -27.948 1.00 77.38 84 ALA A C 1
ATOM 660 O O . ALA A 1 84 ? 15.270 8.761 -27.038 1.00 77.38 84 ALA A O 1
ATOM 661 N N . SER A 1 85 ? 15.087 7.341 -28.756 1.00 72.88 85 SER A N 1
ATOM 662 C CA . SER A 1 85 ? 13.635 7.123 -28.643 1.00 72.88 85 SER A CA 1
ATOM 663 C C . SER A 1 85 ? 13.258 6.260 -27.443 1.00 72.88 85 SER A C 1
ATOM 665 O O . SER A 1 85 ? 12.176 6.434 -26.893 1.00 72.88 85 SER A O 1
ATOM 667 N N . ALA A 1 86 ? 14.153 5.367 -27.013 1.00 75.62 86 ALA A N 1
ATOM 668 C CA . ALA A 1 86 ? 13.979 4.603 -25.784 1.00 75.62 86 ALA A CA 1
ATOM 669 C C . ALA A 1 86 ? 14.120 5.488 -24.538 1.00 75.62 86 ALA A C 1
ATOM 671 O O . ALA A 1 86 ? 13.329 5.352 -23.612 1.00 75.62 86 ALA A O 1
ATOM 672 N N . LEU A 1 87 ? 15.088 6.411 -24.530 1.00 73.94 87 LEU A N 1
ATOM 673 C CA . LEU A 1 87 ? 15.282 7.366 -23.436 1.00 73.94 87 LEU A CA 1
ATOM 674 C C . LEU A 1 87 ? 14.089 8.317 -23.300 1.00 73.94 87 LEU A C 1
ATOM 676 O O . LEU A 1 87 ? 13.551 8.440 -22.208 1.00 73.94 87 LEU A O 1
ATOM 680 N N . GLY A 1 88 ? 13.595 8.880 -24.407 1.00 73.25 88 GLY A N 1
ATOM 681 C CA . GLY A 1 88 ? 12.415 9.755 -24.382 1.00 73.25 88 GLY A CA 1
ATOM 682 C C . GLY A 1 88 ? 11.095 9.056 -24.022 1.00 73.25 88 GLY A C 1
ATOM 683 O O . GLY A 1 88 ? 10.087 9.726 -23.840 1.00 73.25 88 GLY A O 1
ATOM 684 N N . ALA A 1 89 ? 11.076 7.722 -23.943 1.00 69.38 89 ALA A N 1
ATOM 685 C CA . ALA A 1 89 ? 9.927 6.951 -23.470 1.00 69.38 89 ALA A CA 1
ATOM 686 C C . ALA A 1 89 ? 10.049 6.512 -21.998 1.00 69.38 89 ALA A C 1
ATOM 688 O O . ALA A 1 89 ? 9.115 5.905 -21.468 1.00 69.38 89 ALA A O 1
ATOM 689 N N . LEU A 1 90 ? 11.209 6.751 -21.375 1.00 66.19 90 LEU A N 1
ATOM 690 C CA . LEU A 1 90 ? 11.496 6.457 -19.969 1.00 66.19 90 LEU A CA 1
ATOM 691 C C . LEU A 1 90 ? 11.565 7.720 -19.090 1.00 66.19 90 LEU A C 1
ATOM 693 O O . LEU A 1 90 ? 11.550 7.574 -17.868 1.00 66.19 90 LEU A O 1
ATOM 697 N N . GLU A 1 91 ? 11.653 8.911 -19.691 1.00 59.81 91 GLU A N 1
ATOM 698 C CA . GLU A 1 91 ? 11.432 10.215 -19.034 1.00 59.81 91 GLU A CA 1
ATOM 699 C C . GLU A 1 91 ? 9.940 10.488 -18.788 1.00 59.81 91 GLU A C 1
ATOM 701 O O . GLU A 1 91 ? 9.625 11.034 -17.705 1.00 59.81 91 GLU A O 1
#

Sequence (91 aa):
MLQRLAAIVRKELITMLRDPRARLSLIIPPIIQLFVFSSAATMEVKNIAVAVVDLDRGPYALDVQQRLAGSRSFTRLPRYANVASALGALE

pLDDT: mean 78.48, std 10.79, range [53.12, 93.06]

Secondary structure (DSSP, 8-state):
-HHHHHHHHHHHHHHHHHSHHHHHHHHHHHHHHHHHHHHHHT---TT----EE-SS-SHHHHHHHHHHHTSTT-S---EESSHHHHHTTT-

Radius of gyration: 26.96 Å; chains: 1; bounding box: 42×26×77 Å

Foldseek 3Di:
DVVVVVVVVVVVVVVLVPDPVSVCVVPVVVVVVCVVVVVVVVPLQQDPLDEDEDPPPDPVSVVVVVVVVPDPNHPDHDYDPDPVVSVVSND